Protein AF-A0A52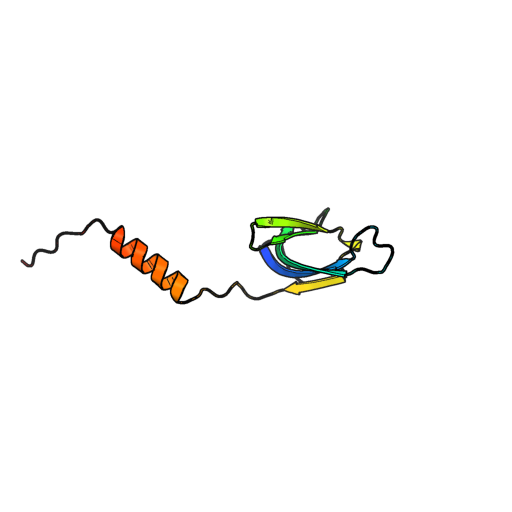1PJ05-F1 (afdb_monomer_lite)

Structure (mmCIF, N/CA/C/O backbone):
data_AF-A0A521PJ05-F1
#
_entry.id   AF-A0A521PJ05-F1
#
loop_
_atom_site.group_PDB
_atom_site.id
_atom_site.type_symbol
_atom_site.label_atom_id
_atom_site.label_alt_id
_atom_site.label_comp_id
_atom_site.label_asym_id
_atom_site.label_entity_id
_atom_site.label_seq_id
_atom_site.pdbx_PDB_ins_code
_atom_site.Cartn_x
_atom_site.Cartn_y
_atom_site.Cartn_z
_atom_site.occupancy
_atom_site.B_iso_or_equiv
_atom_site.auth_seq_id
_atom_site.auth_comp_id
_atom_site.auth_asym_id
_atom_site.auth_atom_id
_atom_site.pdbx_PDB_model_num
ATOM 1 N N . MET A 1 1 ? 12.261 -10.218 -12.346 1.00 47.75 1 MET A N 1
ATOM 2 C CA . MET A 1 1 ? 11.438 -9.420 -11.413 1.00 47.75 1 MET A CA 1
ATOM 3 C C . MET A 1 1 ? 12.251 -9.233 -10.144 1.00 47.75 1 MET A C 1
ATOM 5 O O . MET A 1 1 ? 12.556 -10.250 -9.528 1.00 47.75 1 MET A O 1
ATOM 9 N N . PRO A 1 2 ? 12.702 -8.014 -9.799 1.00 47.16 2 PRO A N 1
ATOM 10 C CA . PRO A 1 2 ? 13.422 -7.810 -8.546 1.00 47.16 2 PRO A CA 1
ATOM 11 C C . PRO A 1 2 ? 12.522 -8.238 -7.377 1.00 47.16 2 PRO A C 1
ATOM 13 O O . PRO A 1 2 ? 11.342 -7.895 -7.326 1.00 47.16 2 PRO A O 1
ATOM 16 N N . ALA A 1 3 ? 13.065 -9.062 -6.482 1.00 59.66 3 ALA A N 1
ATOM 17 C CA . ALA A 1 3 ? 12.358 -9.616 -5.336 1.00 59.66 3 ALA A CA 1
ATOM 18 C C . ALA A 1 3 ? 12.032 -8.497 -4.333 1.00 59.66 3 ALA A C 1
ATOM 20 O O . ALA A 1 3 ? 12.910 -8.078 -3.586 1.00 59.66 3 ALA A O 1
ATOM 21 N N . GLY A 1 4 ? 10.801 -7.972 -4.339 1.00 66.44 4 GLY A N 1
ATOM 22 C CA . GLY A 1 4 ? 10.458 -6.840 -3.465 1.00 66.44 4 GLY A CA 1
ATOM 23 C C . GLY A 1 4 ? 9.025 -6.766 -2.939 1.00 66.44 4 GLY A C 1
ATOM 24 O O . GLY A 1 4 ? 8.745 -5.887 -2.132 1.00 66.44 4 GLY A O 1
ATOM 25 N N . GLY A 1 5 ? 8.114 -7.653 -3.346 1.00 76.31 5 GLY A N 1
ATOM 26 C CA . GLY A 1 5 ? 6.754 -7.692 -2.800 1.00 76.31 5 GLY A CA 1
ATOM 27 C C . GLY A 1 5 ? 5.773 -8.484 -3.664 1.00 76.31 5 GLY A C 1
ATOM 28 O O . GLY A 1 5 ? 6.036 -8.754 -4.835 1.00 76.31 5 GLY A O 1
ATOM 29 N N . ARG A 1 6 ? 4.633 -8.857 -3.076 1.00 90.75 6 ARG A N 1
ATOM 30 C CA . ARG A 1 6 ? 3.482 -9.470 -3.765 1.00 90.75 6 ARG A CA 1
ATOM 31 C C . ARG A 1 6 ? 2.289 -8.516 -3.732 1.00 90.75 6 ARG A C 1
ATOM 33 O O . ARG A 1 6 ? 2.321 -7.520 -3.015 1.00 90.75 6 ARG A O 1
ATOM 40 N N . VAL A 1 7 ? 1.216 -8.832 -4.457 1.00 94.12 7 VAL A N 1
ATOM 41 C CA . VAL A 1 7 ? -0.058 -8.107 -4.305 1.00 94.12 7 VAL A CA 1
ATOM 42 C C . VAL A 1 7 ? -0.466 -8.097 -2.825 1.00 94.12 7 VAL A C 1
ATOM 44 O O . VAL A 1 7 ? -0.444 -9.130 -2.156 1.00 94.12 7 VAL A O 1
ATOM 47 N N . GLY A 1 8 ? -0.775 -6.912 -2.306 1.00 93.25 8 GLY A N 1
ATOM 48 C CA . GLY A 1 8 ? -1.061 -6.649 -0.898 1.00 93.25 8 GLY A CA 1
ATOM 49 C C . GLY A 1 8 ? 0.153 -6.254 -0.048 1.00 93.25 8 GLY A C 1
ATOM 50 O O . GLY A 1 8 ? -0.045 -5.703 1.032 1.00 93.25 8 GLY A O 1
ATOM 51 N N . SER A 1 9 ? 1.394 -6.462 -0.502 1.00 93.81 9 SER A N 1
ATOM 52 C CA . SER A 1 9 ? 2.583 -5.988 0.223 1.00 93.81 9 SER A CA 1
ATOM 53 C C . SER A 1 9 ? 2.633 -4.461 0.229 1.00 93.81 9 SER A C 1
ATOM 55 O O . SER A 1 9 ? 2.413 -3.817 -0.802 1.00 93.81 9 SER A O 1
ATOM 57 N N . ARG A 1 10 ? 2.977 -3.880 1.383 1.00 95.06 10 ARG A N 1
ATOM 58 C CA . ARG A 1 10 ? 3.331 -2.463 1.483 1.00 95.06 10 ARG A CA 1
ATOM 59 C C . ARG A 1 10 ? 4.769 -2.285 1.014 1.00 95.06 10 ARG A C 1
ATOM 61 O O . ARG A 1 10 ? 5.666 -2.911 1.565 1.00 95.06 10 ARG A O 1
ATOM 68 N N . VAL A 1 11 ? 5.001 -1.427 0.031 1.00 95.38 11 VAL A N 1
ATOM 69 C CA . VAL A 1 11 ? 6.322 -1.236 -0.575 1.00 95.38 11 VAL A CA 1
ATOM 70 C C . VAL A 1 11 ? 6.683 0.238 -0.709 1.00 95.38 11 VAL A C 1
ATOM 72 O O . VAL A 1 11 ? 5.809 1.102 -0.777 1.00 95.38 11 VAL A O 1
ATOM 75 N N . SER A 1 12 ? 7.985 0.505 -0.753 1.00 95.69 12 SER A N 1
ATOM 76 C CA . SER A 1 12 ? 8.563 1.696 -1.374 1.00 95.69 12 SER A CA 1
ATOM 77 C C . SER A 1 12 ? 9.057 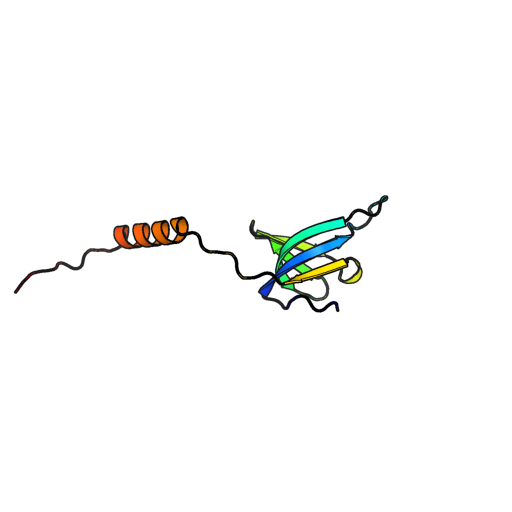1.290 -2.757 1.00 95.69 12 SER A C 1
ATOM 79 O O . SER A 1 12 ? 9.914 0.409 -2.861 1.00 95.69 12 SER A O 1
ATOM 81 N N . LEU A 1 13 ? 8.509 1.896 -3.803 1.00 94.62 13 LEU A N 1
ATOM 82 C CA . LEU A 1 13 ? 8.848 1.612 -5.192 1.00 94.62 13 LEU A CA 1
ATOM 83 C C . LEU A 1 13 ? 9.507 2.841 -5.806 1.00 94.62 13 LEU A C 1
ATOM 85 O O . LEU A 1 13 ? 8.899 3.908 -5.838 1.00 94.62 13 LEU A O 1
ATOM 89 N N . ARG A 1 14 ? 10.731 2.666 -6.305 1.00 95.06 14 ARG A N 1
ATOM 90 C CA . ARG A 1 14 ? 11.446 3.678 -7.081 1.00 95.06 14 ARG A CA 1
ATOM 91 C C . ARG A 1 14 ? 11.279 3.397 -8.559 1.00 95.06 14 ARG A C 1
ATOM 93 O O . ARG A 1 14 ? 11.566 2.278 -8.993 1.00 95.06 14 ARG A O 1
ATOM 100 N N . TYR A 1 15 ? 10.881 4.400 -9.325 1.00 93.44 15 TYR A N 1
ATOM 101 C CA . TYR A 1 15 ? 10.697 4.280 -10.765 1.00 93.44 15 TYR A CA 1
ATOM 102 C C . TYR A 1 15 ? 11.218 5.496 -11.519 1.00 93.44 15 TYR A C 1
ATOM 104 O O . TYR A 1 15 ? 11.372 6.583 -10.957 1.00 93.44 15 TYR A O 1
ATOM 112 N N . GLN A 1 16 ? 11.531 5.281 -12.791 1.00 92.31 16 GLN A N 1
ATOM 113 C CA . GLN A 1 16 ? 11.881 6.340 -13.722 1.00 92.31 16 GLN A CA 1
ATOM 114 C C . GLN A 1 16 ? 10.609 6.984 -14.272 1.00 92.31 16 GLN A C 1
ATOM 116 O O . GLN A 1 16 ? 9.649 6.293 -14.617 1.00 92.31 16 GLN A O 1
ATOM 121 N N . LEU A 1 17 ? 10.596 8.312 -14.349 1.00 87.50 17 LEU A N 1
ATOM 122 C CA . LEU A 1 17 ? 9.492 9.034 -14.961 1.00 87.50 17 LEU A CA 1
ATOM 123 C C . LEU A 1 17 ? 9.574 8.886 -16.483 1.00 87.50 17 LEU A C 1
ATOM 125 O O . LEU A 1 17 ? 10.590 9.243 -17.090 1.00 87.50 17 LEU A O 1
ATOM 129 N N . ALA A 1 18 ? 8.505 8.361 -17.083 1.00 77.19 18 ALA A N 1
ATOM 130 C CA . ALA A 1 18 ? 8.393 8.242 -18.531 1.00 77.19 18 ALA A CA 1
ATOM 131 C C . ALA A 1 18 ? 8.562 9.616 -19.200 1.00 77.19 18 ALA A C 1
ATOM 133 O O . ALA A 1 18 ? 8.066 10.619 -18.689 1.00 77.19 18 ALA A O 1
ATOM 134 N N . ASP A 1 19 ? 9.270 9.638 -20.331 1.00 72.25 19 ASP A N 1
ATOM 135 C CA . ASP A 1 19 ? 9.495 10.830 -21.161 1.00 72.25 19 ASP A CA 1
ATOM 136 C C . ASP A 1 19 ? 10.216 11.992 -20.450 1.00 72.25 19 ASP A C 1
ATOM 138 O O . ASP A 1 19 ? 10.100 13.153 -20.840 1.00 72.25 19 ASP A O 1
ATOM 142 N N . SER A 1 20 ? 10.999 11.692 -19.408 1.00 69.00 20 SER A N 1
ATOM 143 C CA . SER A 1 20 ? 11.862 12.689 -18.778 1.00 69.00 20 SER A CA 1
ATOM 144 C C . SER A 1 20 ? 13.131 12.927 -19.616 1.00 69.00 20 SER A C 1
ATOM 146 O O . SER A 1 20 ? 13.931 12.020 -19.827 1.00 69.00 20 SER A O 1
ATOM 148 N N . GLU A 1 21 ? 13.319 14.161 -20.111 1.00 65.50 21 GLU A N 1
ATOM 149 C CA . GLU A 1 21 ? 14.515 14.569 -20.885 1.00 65.50 21 GLU A CA 1
ATOM 150 C C . GLU A 1 21 ? 15.815 14.465 -20.066 1.00 65.50 21 GLU A C 1
ATOM 152 O O . GLU A 1 21 ? 16.905 14.286 -20.603 1.00 65.50 21 GLU A O 1
ATOM 157 N N . THR A 1 22 ? 15.693 14.578 -18.745 1.00 71.69 22 THR A N 1
ATOM 158 C CA . THR A 1 22 ? 16.735 14.288 -17.754 1.00 71.69 22 THR A CA 1
ATOM 159 C C . THR A 1 22 ? 16.319 13.024 -17.021 1.00 71.69 22 THR A C 1
ATOM 161 O O . THR A 1 22 ? 15.147 12.938 -16.680 1.00 71.69 22 THR A O 1
ATOM 164 N N . GLU A 1 23 ? 17.233 12.086 -16.736 1.00 70.12 23 GLU A N 1
ATOM 165 C CA . GLU A 1 23 ? 16.942 10.877 -15.944 1.00 70.12 23 GLU A CA 1
ATOM 166 C C . GLU A 1 23 ? 16.315 11.234 -14.582 1.00 70.12 23 GLU A C 1
ATOM 168 O O . GLU A 1 23 ? 17.000 11.442 -13.577 1.00 70.12 23 GLU A O 1
ATOM 173 N N . ALA A 1 24 ? 14.986 11.341 -14.554 1.00 85.00 24 ALA A N 1
ATOM 174 C CA . ALA A 1 24 ? 14.228 11.737 -13.386 1.00 85.00 24 ALA A CA 1
ATOM 175 C C . ALA A 1 24 ? 13.653 10.487 -12.728 1.00 85.00 24 ALA A C 1
ATOM 177 O O . ALA A 1 24 ? 12.935 9.699 -13.346 1.00 85.00 24 ALA A O 1
ATOM 178 N N . PHE A 1 25 ? 13.956 10.321 -11.444 1.00 90.38 25 PHE A N 1
ATOM 179 C CA . PHE A 1 25 ? 13.465 9.212 -10.637 1.00 90.38 25 PHE A CA 1
ATOM 180 C C . PHE A 1 25 ? 12.499 9.722 -9.577 1.00 90.38 25 PHE A C 1
ATOM 182 O O . PHE A 1 25 ? 12.703 10.791 -9.003 1.00 90.38 25 PHE A O 1
ATOM 189 N N . THR A 1 26 ? 11.464 8.943 -9.288 1.00 93.00 26 THR A N 1
ATOM 190 C CA . THR A 1 26 ? 10.485 9.228 -8.236 1.00 93.00 26 THR A CA 1
ATOM 191 C C . THR A 1 26 ? 10.239 7.980 -7.395 1.00 93.00 26 THR A C 1
ATOM 193 O O . THR A 1 26 ? 10.396 6.853 -7.868 1.00 93.00 26 THR A O 1
ATOM 196 N N . ASP A 1 27 ? 9.868 8.194 -6.134 1.00 94.50 27 ASP A N 1
ATOM 197 C CA . ASP A 1 2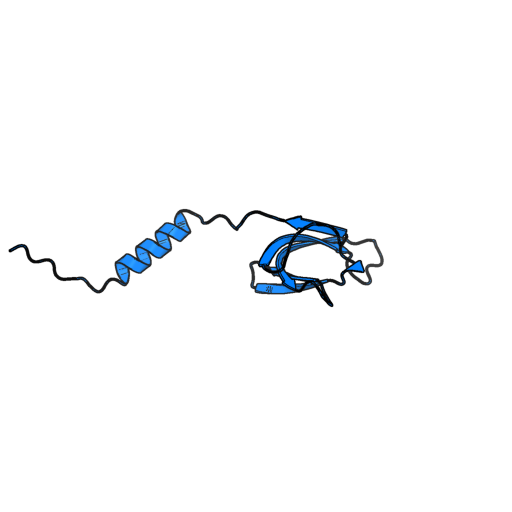7 ? 9.521 7.142 -5.188 1.00 94.50 27 ASP A CA 1
ATOM 198 C C . ASP A 1 27 ? 8.034 7.213 -4.827 1.00 94.50 27 ASP A C 1
ATOM 200 O O . ASP A 1 27 ? 7.496 8.285 -4.551 1.00 94.50 27 ASP A O 1
ATOM 204 N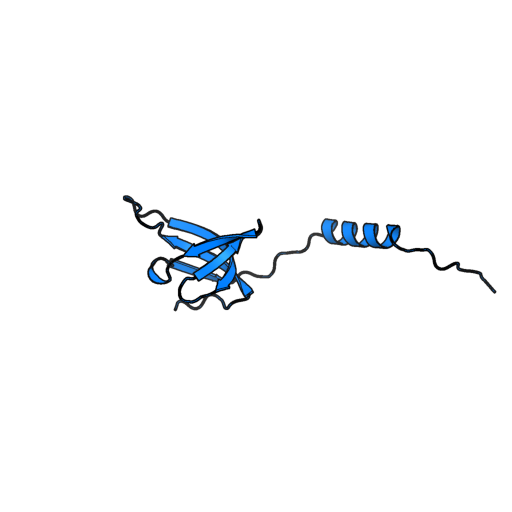 N . VAL A 1 28 ? 7.376 6.056 -4.764 1.00 95.62 28 VAL A N 1
ATOM 205 C CA . VAL A 1 28 ? 6.002 5.915 -4.273 1.00 95.62 28 VAL A CA 1
ATOM 206 C C . VAL A 1 28 ? 5.944 4.902 -3.135 1.00 95.62 28 VAL A C 1
ATOM 208 O O . VAL A 1 28 ? 6.518 3.816 -3.208 1.00 95.62 28 VAL A O 1
ATOM 211 N N . VAL A 1 29 ? 5.222 5.249 -2.066 1.00 95.75 29 VAL A N 1
ATOM 212 C CA . VAL A 1 29 ? 4.967 4.352 -0.933 1.00 95.75 29 VAL A CA 1
ATOM 213 C C . VAL A 1 29 ? 3.490 3.990 -0.888 1.00 95.75 29 VAL A C 1
ATOM 215 O O . VAL A 1 29 ? 2.623 4.858 -0.765 1.00 95.75 29 VAL A O 1
ATOM 218 N N . GLY A 1 30 ? 3.193 2.695 -0.925 1.00 95.56 30 GLY A N 1
ATOM 219 C CA . GLY A 1 30 ? 1.818 2.213 -0.972 1.00 95.56 30 GLY A CA 1
ATOM 220 C C . GLY A 1 30 ? 1.715 0.697 -0.928 1.00 95.56 30 GLY A C 1
ATOM 221 O O . GLY A 1 30 ? 2.676 0.020 -0.574 1.00 95.56 30 GLY A O 1
ATOM 222 N N . HIS A 1 31 ? 0.543 0.167 -1.262 1.00 96.25 31 HIS A N 1
ATOM 223 C CA . HIS A 1 31 ? 0.310 -1.271 -1.380 1.00 96.25 31 HIS A CA 1
ATOM 224 C C . HIS A 1 31 ? 0.247 -1.675 -2.847 1.00 96.25 31 HIS A C 1
ATOM 226 O O . HIS A 1 31 ? -0.393 -0.991 -3.644 1.00 96.25 31 HIS A O 1
ATOM 232 N N . ILE A 1 32 ? 0.878 -2.795 -3.191 1.00 95.69 32 ILE A N 1
ATOM 233 C CA . ILE A 1 32 ? 0.805 -3.353 -4.544 1.00 95.69 32 ILE A CA 1
ATOM 234 C C . ILE A 1 32 ? -0.611 -3.886 -4.784 1.00 95.69 32 ILE A C 1
ATOM 236 O O . ILE A 1 32 ? -1.062 -4.774 -4.064 1.00 95.69 32 ILE A O 1
ATOM 240 N N . GLU A 1 33 ? -1.300 -3.385 -5.805 1.00 96.62 33 GLU A N 1
ATOM 241 C CA . GLU A 1 33 ? -2.607 -3.896 -6.244 1.00 96.62 33 GLU A CA 1
ATOM 242 C C . GLU A 1 33 ? -2.477 -4.854 -7.431 1.00 96.62 33 GLU A C 1
ATOM 244 O O . GLU A 1 33 ? -3.210 -5.836 -7.514 1.00 96.62 33 GLU A O 1
ATOM 249 N N . ALA A 1 34 ? -1.512 -4.610 -8.319 1.00 95.00 34 ALA A N 1
ATOM 250 C CA . ALA A 1 34 ? -1.223 -5.467 -9.462 1.00 95.00 34 ALA A CA 1
ATOM 251 C C . ALA A 1 34 ? 0.269 -5.422 -9.816 1.00 95.00 34 ALA A C 1
ATOM 253 O O . ALA A 1 34 ? 0.961 -4.449 -9.520 1.00 95.00 34 ALA A O 1
ATOM 254 N N . LEU A 1 35 ? 0.757 -6.492 -10.445 1.00 92.25 35 LEU A N 1
ATOM 255 C CA . LEU A 1 35 ? 2.133 -6.607 -10.950 1.00 92.25 35 LEU A CA 1
ATOM 256 C C . LEU A 1 35 ? 2.195 -6.764 -12.477 1.00 92.25 35 LEU A C 1
ATOM 258 O O . LEU A 1 35 ? 3.263 -6.611 -13.065 1.00 92.25 35 LEU A O 1
ATOM 262 N N . THR A 1 36 ? 1.071 -7.102 -13.115 1.00 89.88 36 THR A N 1
ATOM 263 C CA . THR A 1 36 ? 0.960 -7.323 -14.561 1.00 89.88 36 THR A CA 1
ATOM 264 C C . THR A 1 36 ? -0.401 -6.827 -15.058 1.00 89.88 36 THR A C 1
ATOM 266 O O . THR A 1 36 ? -1.394 -7.081 -14.372 1.00 89.88 36 THR A O 1
ATOM 269 N N . PRO A 1 37 ? -0.496 -6.204 -16.247 1.00 91.44 37 PRO A N 1
ATOM 270 C CA . PRO A 1 37 ? 0.610 -5.837 -17.143 1.00 91.44 37 PRO A CA 1
ATOM 271 C C . PRO A 1 37 ? 1.432 -4.641 -16.633 1.00 91.44 37 PRO A C 1
ATOM 273 O O . PRO A 1 37 ? 2.574 -4.464 -17.048 1.00 91.44 37 PRO A O 1
ATOM 276 N N . LEU A 1 38 ? 0.868 -3.861 -15.710 1.00 93.88 38 LEU A N 1
ATOM 277 C CA . LEU A 1 38 ? 1.511 -2.740 -15.033 1.00 93.88 38 LEU A CA 1
ATOM 278 C C . LEU A 1 38 ? 1.701 -3.062 -13.552 1.00 93.88 38 LEU A C 1
ATOM 280 O O . LEU A 1 38 ? 0.929 -3.825 -12.964 1.00 93.88 38 LEU A O 1
ATOM 284 N N . VAL A 1 39 ? 2.717 -2.452 -12.949 1.00 93.75 39 VAL A N 1
ATOM 285 C CA . VAL A 1 39 ? 2.860 -2.428 -11.497 1.00 93.75 39 VAL A CA 1
ATOM 286 C C . VAL A 1 39 ? 1.990 -1.295 -10.971 1.00 93.75 39 VAL A C 1
ATOM 288 O O . VAL A 1 39 ? 2.239 -0.130 -11.268 1.00 93.75 39 VAL A O 1
ATOM 291 N N . VAL A 1 40 ? 0.956 -1.642 -10.209 1.00 96.31 40 VAL A N 1
ATOM 292 C CA . VAL A 1 40 ? -0.007 -0.683 -9.658 1.00 96.31 40 VAL A CA 1
ATOM 293 C C . VAL A 1 40 ? 0.202 -0.587 -8.158 1.00 96.31 40 VAL A C 1
ATOM 295 O O . VAL A 1 40 ? 0.106 -1.592 -7.451 1.00 96.31 40 VAL A O 1
ATOM 298 N N . VAL A 1 41 ? 0.468 0.621 -7.667 1.00 96.44 41 VAL A N 1
ATOM 299 C CA . VAL A 1 41 ? 0.643 0.913 -6.243 1.00 96.44 41 VAL A CA 1
ATOM 300 C C . VAL A 1 41 ? -0.445 1.876 -5.788 1.00 96.44 41 VAL A C 1
ATOM 302 O O . VAL A 1 41 ? -0.541 2.991 -6.293 1.00 96.44 41 VAL A O 1
ATOM 305 N N . ARG A 1 42 ? -1.241 1.472 -4.792 1.00 97.50 42 ARG A N 1
ATOM 306 C CA . ARG A 1 42 ? -2.180 2.371 -4.112 1.00 97.50 42 ARG A CA 1
ATOM 307 C C . ARG A 1 42 ? -1.508 3.051 -2.928 1.00 97.50 42 ARG A C 1
ATOM 309 O O . ARG A 1 42 ? -1.093 2.386 -1.974 1.00 97.50 42 ARG A O 1
ATOM 316 N N . THR A 1 43 ? -1.421 4.372 -2.971 1.00 96.12 43 THR A N 1
ATOM 317 C CA . THR A 1 43 ? -0.820 5.192 -1.915 1.00 96.12 43 THR A CA 1
ATOM 318 C C . THR A 1 43 ? -1.719 5.265 -0.677 1.00 96.12 43 THR A C 1
ATOM 320 O O . THR A 1 43 ? -2.881 4.848 -0.681 1.00 96.12 43 THR A O 1
ATOM 323 N N . LYS A 1 44 ? -1.199 5.833 0.419 1.00 91.25 44 LYS A N 1
ATOM 324 C CA . LYS A 1 44 ? -1.984 6.049 1.647 1.00 91.25 44 LYS A CA 1
ATOM 325 C C . LYS A 1 44 ? -3.190 6.980 1.431 1.00 91.25 44 LYS A C 1
ATOM 327 O O . LYS A 1 44 ? -4.186 6.815 2.128 1.00 91.25 44 LYS A O 1
ATOM 332 N N . SER A 1 45 ? -3.112 7.929 0.495 1.00 93.31 45 SER A N 1
ATOM 333 C CA . SER A 1 45 ? -4.227 8.824 0.144 1.00 93.31 45 SER A CA 1
ATOM 334 C C . SER A 1 45 ? -5.287 8.152 -0.737 1.00 93.31 45 SER A C 1
ATOM 336 O O . SER A 1 45 ? -6.335 8.742 -0.968 1.00 93.31 45 SER A O 1
ATOM 338 N N . GLY A 1 46 ? -5.047 6.919 -1.198 1.00 93.62 46 GLY A N 1
ATOM 339 C CA . GLY A 1 46 ? -5.959 6.178 -2.071 1.00 93.62 46 GLY A CA 1
ATOM 340 C C . GLY A 1 46 ? -5.705 6.382 -3.565 1.00 93.62 46 GLY A C 1
ATOM 341 O O . GLY A 1 46 ? -6.384 5.759 -4.375 1.00 93.62 46 GLY A O 1
ATOM 342 N N . GLU A 1 47 ? -4.719 7.198 -3.933 1.00 96.12 47 GLU A N 1
ATOM 343 C CA . GLU A 1 47 ? -4.296 7.384 -5.321 1.00 96.12 47 GLU A CA 1
ATOM 344 C C . GLU A 1 47 ? -3.638 6.113 -5.871 1.00 96.12 47 GLU A C 1
ATOM 346 O O . GLU A 1 47 ? -2.910 5.422 -5.152 1.00 96.12 47 GLU A O 1
ATOM 351 N N . ARG A 1 48 ? -3.880 5.813 -7.151 1.00 96.38 48 ARG A N 1
ATOM 352 C CA . ARG A 1 48 ? -3.227 4.718 -7.872 1.00 96.38 48 ARG A CA 1
ATOM 353 C C . ARG A 1 48 ? -2.113 5.262 -8.749 1.00 96.38 48 ARG A C 1
ATOM 355 O O . ARG A 1 48 ? -2.368 6.066 -9.637 1.00 96.38 48 ARG A O 1
ATOM 362 N N . VAL A 1 49 ? -0.906 4.766 -8.519 1.00 95.31 49 VAL A N 1
ATOM 363 C CA . VAL A 1 49 ? 0.260 5.025 -9.362 1.00 95.31 49 VAL A CA 1
ATOM 364 C C . VAL A 1 49 ? 0.520 3.784 -10.202 1.00 95.31 49 VAL A C 1
ATOM 366 O O . VAL A 1 49 ? 0.733 2.697 -9.660 1.00 95.31 49 VAL A O 1
ATOM 369 N N . GLU A 1 50 ? 0.478 3.947 -11.520 1.00 95.31 50 GLU A N 1
ATOM 370 C CA . GLU A 1 50 ? 0.722 2.882 -12.488 1.00 95.31 50 GLU A CA 1
ATOM 371 C C . GLU A 1 50 ? 2.101 3.062 -13.119 1.00 95.31 50 GLU A C 1
ATOM 373 O O . GLU A 1 50 ? 2.424 4.123 -13.650 1.00 95.31 50 GLU A O 1
ATOM 378 N N . VAL A 1 51 ? 2.923 2.018 -13.056 1.00 93.06 51 VAL A N 1
ATOM 379 C CA . VAL A 1 51 ? 4.307 2.039 -13.535 1.00 93.06 51 VAL A CA 1
ATOM 380 C C . VAL A 1 51 ? 4.528 0.848 -14.458 1.00 93.06 51 VAL A C 1
ATOM 382 O O . VAL A 1 51 ? 4.130 -0.280 -14.145 1.00 93.06 51 VAL A O 1
ATOM 385 N N . ARG A 1 52 ? 5.180 1.065 -15.606 1.00 92.56 52 ARG A N 1
ATOM 386 C CA . ARG A 1 52 ? 5.568 -0.054 -16.473 1.00 92.56 52 ARG A CA 1
ATOM 387 C C . ARG A 1 52 ? 6.642 -0.876 -15.764 1.00 92.56 52 ARG A C 1
ATOM 389 O O . ARG A 1 52 ? 7.569 -0.291 -15.212 1.00 92.56 52 ARG A O 1
ATOM 396 N N . PRO A 1 53 ? 6.605 -2.219 -15.823 1.00 90.88 53 PRO A N 1
ATOM 397 C CA . PRO A 1 53 ? 7.624 -3.044 -15.174 1.00 90.88 53 PRO A CA 1
ATOM 398 C C . PRO A 1 53 ? 9.066 -2.717 -15.595 1.00 90.88 53 PRO A C 1
ATOM 400 O O . PRO A 1 53 ? 9.982 -2.928 -14.807 1.00 90.88 53 PRO A O 1
ATOM 403 N N . ALA A 1 54 ? 9.262 -2.196 -16.813 1.00 90.56 54 ALA A N 1
ATOM 404 C CA . ALA A 1 54 ? 10.563 -1.767 -17.328 1.00 90.56 54 ALA A CA 1
ATOM 405 C C . ALA A 1 54 ? 11.103 -0.488 -16.660 1.00 90.56 54 ALA A C 1
ATOM 407 O O . ALA A 1 54 ? 12.314 -0.324 -16.570 1.00 90.56 54 ALA A O 1
ATOM 408 N N . ASP A 1 55 ? 10.221 0.372 -16.146 1.00 92.00 55 ASP A N 1
ATOM 409 C CA . ASP A 1 55 ? 10.586 1.656 -15.536 1.00 92.00 55 ASP A CA 1
ATOM 410 C C . ASP A 1 55 ? 10.849 1.511 -14.021 1.00 92.00 55 ASP A C 1
ATOM 412 O O . ASP A 1 55 ? 11.238 2.467 -13.348 1.00 92.00 55 ASP A O 1
ATOM 416 N N . VAL A 1 56 ? 10.640 0.315 -13.453 1.00 91.88 56 VAL A N 1
ATOM 417 C CA . VAL A 1 56 ? 10.849 0.032 -12.027 1.00 91.88 56 VAL A CA 1
ATOM 418 C C . VAL A 1 56 ? 12.332 -0.189 -11.742 1.00 91.88 56 VAL A C 1
ATOM 420 O O . VAL A 1 56 ? 12.922 -1.182 -12.162 1.00 91.88 56 VAL A O 1
ATOM 423 N N . MET A 1 57 ? 12.916 0.700 -10.942 1.00 92.75 57 MET A N 1
ATOM 424 C CA . MET A 1 57 ? 14.334 0.654 -10.577 1.00 92.75 57 MET A CA 1
ATOM 425 C C . MET A 1 57 ? 14.582 -0.196 -9.333 1.00 92.75 57 MET A C 1
ATOM 427 O O . MET A 1 57 ? 15.535 -0.969 -9.268 1.00 92.75 57 MET A O 1
ATOM 431 N N . SER A 1 58 ? 13.731 -0.064 -8.313 1.00 92.25 58 SER A N 1
ATOM 432 C CA . SER A 1 58 ? 13.820 -0.902 -7.116 1.00 92.25 58 SER A CA 1
ATOM 433 C C . SER A 1 58 ? 12.490 -0.988 -6.380 1.00 92.25 58 SER A C 1
ATOM 435 O O . SER A 1 58 ? 11.677 -0.065 -6.418 1.00 92.25 58 SER A O 1
ATOM 437 N N . VAL A 1 59 ? 12.288 -2.105 -5.683 1.00 92.69 59 VAL A N 1
ATOM 438 C CA . VAL A 1 59 ? 11.131 -2.335 -4.819 1.00 92.69 59 VAL A CA 1
ATOM 439 C C . VAL A 1 59 ? 11.643 -2.807 -3.468 1.00 92.69 59 VAL A C 1
ATOM 441 O O . VAL A 1 59 ? 12.407 -3.769 -3.390 1.00 92.69 59 VAL A O 1
ATOM 444 N N . ARG A 1 60 ? 11.224 -2.131 -2.400 1.00 93.88 60 ARG A N 1
ATOM 445 C CA . ARG A 1 60 ? 11.536 -2.501 -1.019 1.00 93.88 60 ARG A CA 1
ATOM 446 C C . ARG A 1 60 ? 10.244 -2.777 -0.268 1.00 93.88 60 ARG A C 1
ATOM 448 O O . ARG A 1 60 ? 9.449 -1.857 -0.080 1.00 93.88 60 ARG A O 1
ATOM 455 N N . GLU A 1 61 ? 10.071 -4.007 0.210 1.00 93.06 61 GLU A N 1
ATOM 456 C CA . GLU A 1 61 ? 8.981 -4.339 1.127 1.00 93.06 61 GLU A CA 1
ATOM 457 C C . GLU A 1 61 ? 9.169 -3.603 2.457 1.00 93.06 61 GLU A C 1
ATOM 459 O O . GLU A 1 61 ? 10.269 -3.521 3.009 1.00 93.06 61 GLU A O 1
ATOM 464 N N . LEU A 1 62 ? 8.080 -3.025 2.948 1.00 92.25 62 LEU A N 1
ATOM 465 C CA . LEU A 1 62 ? 8.010 -2.315 4.211 1.00 92.25 62 LEU A CA 1
ATOM 466 C C . LEU A 1 62 ? 7.137 -3.105 5.183 1.00 92.25 62 LEU A C 1
ATOM 468 O O . LEU A 1 62 ? 6.204 -3.804 4.790 1.00 92.25 62 LEU A O 1
ATOM 472 N N . SER A 1 63 ? 7.383 -2.919 6.477 1.00 90.25 63 SER A N 1
ATOM 473 C CA . SER A 1 63 ? 6.456 -3.381 7.504 1.00 90.25 63 SER A CA 1
ATOM 474 C C . SER A 1 63 ? 5.087 -2.700 7.370 1.00 90.25 63 SER A C 1
ATOM 476 O O . SER A 1 63 ? 4.940 -1.629 6.757 1.00 90.25 63 SER A O 1
ATOM 478 N N . HIS A 1 64 ? 4.077 -3.328 7.975 1.00 86.31 64 HIS A N 1
ATOM 479 C CA . HIS A 1 64 ? 2.742 -2.754 8.118 1.00 86.31 64 HIS A CA 1
ATOM 480 C C . HIS A 1 64 ? 2.807 -1.354 8.738 1.00 86.31 64 HIS A C 1
ATOM 482 O O . HIS A 1 64 ? 3.708 -1.038 9.518 1.00 86.31 64 HIS A O 1
ATOM 488 N N . ALA A 1 65 ? 1.842 -0.506 8.375 1.00 87.44 65 ALA A N 1
ATOM 489 C CA . ALA A 1 65 ? 1.764 0.832 8.936 1.00 87.44 65 ALA A CA 1
ATOM 490 C C . ALA A 1 65 ? 1.597 0.749 10.466 1.00 87.44 65 ALA A C 1
ATOM 492 O O . ALA A 1 65 ? 0.746 -0.010 10.936 1.00 87.44 65 ALA A O 1
ATOM 493 N N . PRO A 1 66 ? 2.386 1.508 11.246 1.00 90.38 66 PRO A N 1
ATOM 494 C CA . PRO A 1 66 ? 2.214 1.537 12.688 1.00 90.38 66 PRO A CA 1
ATOM 495 C C . PRO A 1 66 ? 0.849 2.141 13.032 1.00 90.38 66 PRO A C 1
ATOM 497 O O . PRO A 1 66 ? 0.443 3.140 12.436 1.00 90.38 66 PRO A O 1
ATOM 500 N N . VAL A 1 67 ? 0.167 1.548 14.012 1.00 92.62 67 VAL A N 1
ATOM 501 C CA . VAL A 1 67 ? -1.056 2.105 14.603 1.00 92.62 67 VAL A CA 1
ATOM 502 C C . VAL A 1 67 ? -0.650 2.980 15.781 1.00 92.62 67 VAL A C 1
ATOM 504 O O . VAL A 1 67 ? 0.071 2.528 16.672 1.00 92.62 67 VAL A O 1
ATOM 507 N N . ARG A 1 68 ? -1.075 4.245 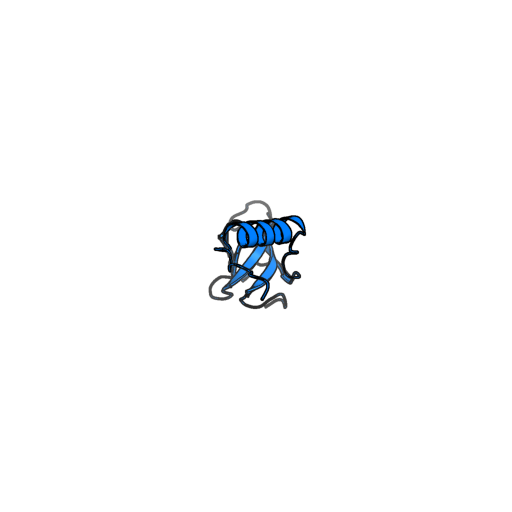15.796 1.00 95.00 68 ARG A N 1
ATOM 508 C CA . ARG A 1 68 ? -0.746 5.162 16.893 1.00 95.00 68 ARG A CA 1
ATOM 509 C C . ARG A 1 68 ? -1.659 4.911 18.084 1.00 95.00 68 ARG A C 1
ATOM 511 O O . ARG A 1 68 ? -2.849 4.654 17.922 1.00 95.00 68 ARG A O 1
ATOM 518 N N . ASN A 1 69 ? -1.133 5.124 19.290 1.00 97.56 69 ASN A N 1
ATOM 519 C CA . ASN A 1 69 ? -1.939 5.071 20.512 1.00 97.56 69 ASN A CA 1
ATOM 520 C C . ASN A 1 69 ? -3.170 5.982 20.433 1.00 97.56 69 ASN A C 1
ATOM 522 O O . ASN A 1 69 ? -4.238 5.591 20.880 1.00 97.56 69 ASN A O 1
ATOM 526 N N . SER A 1 70 ? -3.057 7.168 19.827 1.00 96.69 70 SER A N 1
ATOM 527 C CA . SER A 1 70 ? -4.199 8.072 19.650 1.00 96.69 70 SER A CA 1
ATOM 528 C C . SER A 1 70 ? -5.306 7.492 18.765 1.00 96.69 70 SER A C 1
ATOM 530 O O . SER A 1 70 ? -6.474 7.742 19.036 1.00 96.69 70 SER A O 1
ATOM 532 N N . GLU A 1 71 ? -4.968 6.698 17.746 1.00 96.62 71 GLU A N 1
ATOM 533 C CA . GLU A 1 71 ? -5.947 6.025 16.880 1.00 96.62 71 GLU A CA 1
ATOM 534 C C . GLU A 1 71 ? -6.669 4.910 17.643 1.00 96.62 71 GLU A C 1
ATOM 536 O O . GLU A 1 71 ? -7.888 4.795 17.550 1.00 96.62 71 GLU A O 1
ATOM 541 N N . ILE A 1 72 ? -5.937 4.161 18.474 1.00 96.94 72 ILE A N 1
ATOM 542 C CA . ILE A 1 72 ? -6.515 3.159 19.382 1.00 96.94 72 ILE A CA 1
ATOM 543 C C . ILE A 1 72 ? -7.490 3.836 20.354 1.00 96.94 72 ILE A C 1
ATOM 545 O O . ILE A 1 72 ? -8.655 3.454 20.426 1.00 96.94 72 ILE A O 1
ATOM 549 N N . ARG A 1 73 ? -7.046 4.897 21.042 1.00 97.50 73 ARG A N 1
ATOM 550 C CA . ARG A 1 73 ? -7.880 5.647 21.994 1.00 97.50 73 ARG A CA 1
ATOM 551 C C . ARG A 1 73 ? -9.117 6.257 21.341 1.00 97.50 73 ARG A C 1
ATOM 553 O O . ARG A 1 73 ? -10.173 6.274 21.964 1.00 97.50 73 ARG A O 1
ATOM 560 N N . ALA A 1 74 ? -9.009 6.744 20.105 1.00 97.00 74 ALA A N 1
ATOM 561 C CA . ALA A 1 74 ? -10.147 7.292 19.373 1.00 97.00 74 ALA A CA 1
ATOM 562 C C . ALA A 1 74 ? -11.223 6.226 19.109 1.00 97.00 74 ALA A C 1
ATOM 564 O O . ALA A 1 74 ? -12.404 6.489 19.330 1.00 97.00 74 ALA A O 1
ATOM 565 N N . VAL A 1 75 ? -10.820 5.020 18.690 1.00 95.88 75 VAL A N 1
ATOM 566 C CA . VAL A 1 75 ? -11.749 3.899 18.469 1.00 95.88 75 VAL A CA 1
ATOM 567 C C . VAL A 1 75 ? -12.368 3.425 19.785 1.00 95.88 75 VAL A C 1
ATOM 569 O O . VAL A 1 75 ? -13.581 3.246 19.848 1.00 95.88 75 VAL A O 1
ATOM 572 N N . GLU A 1 76 ? -11.570 3.275 20.846 1.00 96.06 76 GLU A N 1
ATOM 573 C CA . GLU A 1 76 ? -12.064 2.908 22.183 1.00 96.06 76 GLU A CA 1
ATOM 574 C C . GLU A 1 76 ? -13.097 3.916 22.703 1.00 96.06 76 GLU A C 1
ATOM 576 O O . GLU A 1 76 ? -14.155 3.533 23.200 1.00 96.06 76 GLU A O 1
ATOM 581 N N . HIS A 1 77 ? -12.816 5.212 22.552 1.00 94.06 77 HIS A N 1
ATOM 582 C CA . HIS A 1 77 ? -13.728 6.270 22.965 1.00 94.06 77 HIS A CA 1
ATOM 583 C C . HIS A 1 77 ? -15.035 6.247 22.162 1.00 94.06 77 HIS A C 1
ATOM 585 O O . HIS A 1 77 ? -16.115 6.312 22.747 1.00 94.06 77 HIS A O 1
ATOM 591 N N . ALA A 1 78 ? -14.953 6.099 20.836 1.00 94.62 78 ALA A N 1
ATOM 592 C CA . ALA A 1 78 ? -16.132 5.973 19.983 1.00 94.62 78 ALA A CA 1
ATOM 593 C C . ALA A 1 78 ? -16.980 4.744 20.354 1.00 94.62 78 ALA A C 1
ATOM 595 O O . ALA A 1 78 ? -18.204 4.839 20.403 1.00 94.62 78 ALA A O 1
ATOM 596 N N . ALA A 1 79 ? -16.343 3.613 20.674 1.00 92.69 79 ALA A N 1
ATOM 597 C CA . ALA A 1 79 ? -17.031 2.407 21.125 1.00 92.69 79 ALA A CA 1
ATOM 598 C C . ALA A 1 79 ? -17.740 2.610 22.474 1.00 92.69 79 ALA A C 1
ATOM 600 O O . ALA A 1 79 ? -18.885 2.190 22.625 1.00 92.69 79 ALA A O 1
ATOM 601 N N . ALA A 1 80 ? -17.098 3.294 23.428 1.00 90.75 80 ALA A N 1
ATOM 602 C CA . ALA A 1 80 ? -17.710 3.628 24.713 1.00 90.75 80 ALA A CA 1
ATOM 603 C C . AL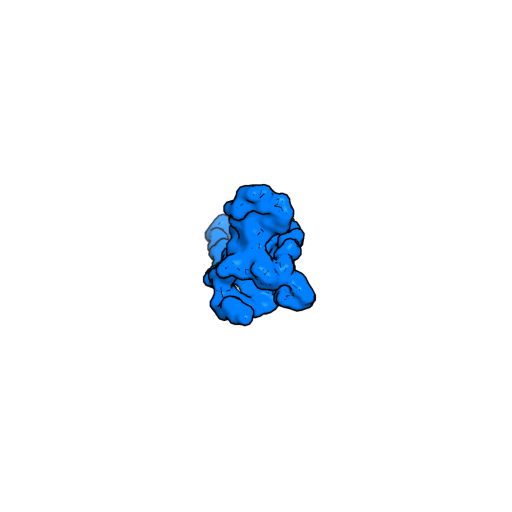A A 1 80 ? -18.940 4.539 24.552 1.00 90.75 80 ALA A C 1
ATOM 605 O O . ALA A 1 80 ? -19.946 4.326 25.222 1.00 90.75 80 ALA A O 1
ATOM 606 N N . LEU A 1 81 ? -18.884 5.518 23.640 1.00 90.38 81 LEU A N 1
ATOM 607 C CA . LEU A 1 81 ? -20.019 6.395 23.327 1.00 90.38 81 LEU A CA 1
ATOM 608 C C . LEU A 1 81 ? -21.155 5.672 22.594 1.00 90.38 81 LEU A C 1
ATOM 610 O O . LEU A 1 81 ? -22.320 6.007 22.787 1.00 90.38 81 LEU A O 1
ATOM 614 N N . ALA A 1 82 ? -20.825 4.704 21.739 1.00 88.12 82 ALA A N 1
ATOM 615 C CA . ALA A 1 82 ? -21.801 3.940 20.969 1.00 88.12 82 ALA A CA 1
ATOM 616 C C . ALA A 1 82 ? -22.457 2.800 21.771 1.00 88.12 82 ALA A C 1
ATOM 618 O O . ALA A 1 82 ? -23.388 2.166 21.273 1.00 88.12 82 ALA A O 1
ATOM 619 N N . TRP A 1 83 ? -21.980 2.508 22.986 1.00 82.31 83 TRP A N 1
ATOM 620 C CA . TRP A 1 83 ? -22.507 1.417 23.799 1.00 82.31 83 TRP A CA 1
ATOM 621 C C . TRP A 1 83 ? -23.884 1.783 24.393 1.00 82.31 83 TRP A C 1
ATOM 623 O O . TRP A 1 83 ? -23.970 2.733 25.170 1.00 82.31 83 TRP A O 1
ATOM 633 N N . PRO A 1 84 ? -24.961 1.018 24.115 1.00 73.56 84 PRO A N 1
ATOM 634 C CA . PRO A 1 84 ? -26.334 1.372 24.502 1.00 73.56 84 PRO A CA 1
ATOM 635 C C . PRO A 1 84 ? -26.651 1.225 26.003 1.00 73.56 84 PRO A C 1
ATOM 637 O O . PRO A 1 84 ? -27.783 1.463 26.405 1.00 73.56 84 PRO A O 1
ATOM 640 N N . GLY A 1 85 ? -25.670 0.853 26.832 1.00 71.81 85 GLY A N 1
ATOM 641 C CA . GLY A 1 85 ? -25.841 0.635 28.268 1.00 71.81 85 GLY A CA 1
ATOM 642 C C . GLY A 1 85 ? -26.624 -0.646 28.557 1.00 71.81 85 GLY A C 1
ATOM 643 O O . GLY A 1 85 ? -27.839 -0.701 28.425 1.00 71.81 85 GLY A O 1
ATOM 644 N N . THR A 1 86 ? -25.945 -1.704 28.992 1.00 68.31 86 THR A N 1
ATOM 645 C CA . THR A 1 86 ? -26.631 -2.810 29.670 1.00 68.31 86 THR A CA 1
ATOM 646 C C . THR A 1 86 ? -26.870 -2.366 31.104 1.00 68.31 86 THR A C 1
ATOM 648 O O . THR A 1 86 ? -25.905 -2.188 31.849 1.00 68.31 86 THR A O 1
ATOM 651 N N . GLU A 1 87 ? -28.130 -2.139 31.479 1.00 71.88 87 GLU A N 1
ATOM 652 C CA . GLU A 1 87 ? -28.507 -1.849 32.863 1.00 71.88 87 GLU A CA 1
ATOM 653 C C . GLU A 1 87 ? -27.898 -2.903 33.800 1.00 71.88 87 GLU A C 1
ATOM 655 O O . GLU A 1 87 ? -28.152 -4.100 33.664 1.00 71.88 87 GLU A O 1
ATOM 660 N N . HIS A 1 88 ? -27.068 -2.462 34.746 1.00 65.56 88 HIS A N 1
ATOM 661 C CA . HIS A 1 88 ? -26.468 -3.330 35.751 1.00 65.56 88 HIS A CA 1
ATOM 662 C C . HIS A 1 88 ? -27.221 -3.120 37.066 1.00 65.56 88 HIS A C 1
ATOM 664 O O . HIS A 1 88 ? -27.064 -2.092 37.724 1.00 65.56 88 HIS A O 1
ATOM 670 N N . ARG A 1 89 ? -28.062 -4.084 37.449 1.00 75.94 89 ARG A N 1
ATOM 671 C CA . ARG A 1 89 ? -28.711 -4.113 38.765 1.00 75.94 89 ARG A CA 1
ATOM 672 C C . ARG A 1 89 ? -28.022 -5.162 39.625 1.00 75.94 89 ARG A C 1
ATOM 674 O O . ARG A 1 89 ? -27.993 -6.331 39.252 1.00 75.94 89 ARG A O 1
ATOM 681 N N . TRP A 1 90 ? -27.483 -4.739 40.764 1.00 69.62 90 TRP A N 1
ATOM 682 C CA . TRP A 1 90 ? -27.068 -5.664 41.816 1.00 69.62 90 TRP A CA 1
ATOM 683 C C . TRP A 1 90 ? -28.320 -6.356 42.365 1.00 69.62 90 TRP A C 1
ATOM 685 O O . TRP A 1 90 ? -29.291 -5.674 42.705 1.00 69.62 90 TRP A O 1
ATOM 695 N N . VAL A 1 91 ? -28.308 -7.689 42.376 1.00 66.94 91 VAL A N 1
ATOM 696 C CA . VAL A 1 91 ? -29.329 -8.534 43.014 1.00 66.94 91 VAL A CA 1
ATOM 697 C C . VAL A 1 91 ? -28.772 -9.042 44.331 1.00 66.94 91 VAL A C 1
ATOM 699 O O . VAL A 1 91 ? -27.569 -9.392 44.337 1.00 66.94 91 VAL A O 1
#

Secondary structure (DSSP, 8-state):
--S---TT-EEEEEEEPTT-SS--EEEEEEEEEE-SSSEEEEETTS-EEEE-GGGEEEEEE-PPPPPPHHHHHHHHHHHHHH---------

pLDDT: mean 87.99, std 11.37, range [47.16, 97.56]

Foldseek 3Di:
DAPADDQQFWKWWKFFDPPDPPRDIDIATAGFNDPPPWTWGQHPVRDIDTHGPVGTPDIHGDDDDDDDPVNVVVVVVVVVVPDPDDDDDDD

Radius of gyration: 21.01 Å; chains: 1; bounding box: 46×24×64 Å

Sequence (91 aa):
MPAGGRVGSRVSLRYQLADSETEAFTDVVGHIEALTPLVVVRTKSGERVEVRPADVMSVRELSHAPVRNSEIRAVEHAAALAWPGTEHRWV